Protein AF-A0A9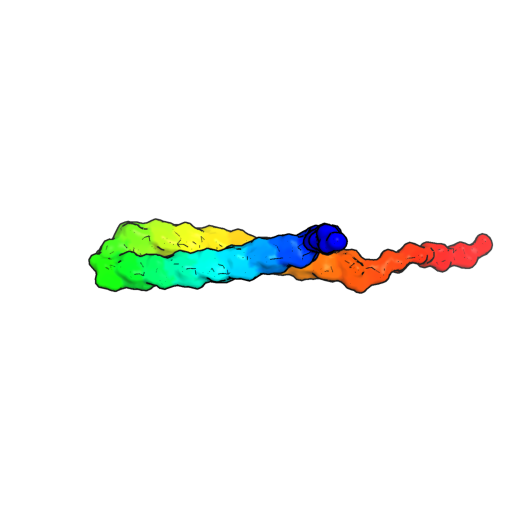16ZFW3-F1 (afdb_monomer_lite)

pLDDT: mean 86.09, std 16.43, range [38.66, 98.0]

Organism: NCBI:txid2027858

Radius of gyration: 20.56 Å; chains: 1; bounding box: 50×40×55 Å

Structure (mmCIF, N/CA/C/O backbone):
data_AF-A0A916ZFW3-F1
#
_entry.id   AF-A0A916ZFW3-F1
#
loop_
_atom_site.group_PDB
_atom_site.id
_atom_site.type_symbol
_atom_site.label_atom_id
_atom_site.label_alt_id
_atom_site.label_comp_id
_atom_site.label_asym_id
_atom_site.label_entity_id
_atom_site.label_seq_id
_atom_site.pdbx_PDB_ins_code
_atom_site.Cartn_x
_atom_site.Cartn_y
_atom_site.Cartn_z
_atom_site.occupancy
_atom_site.B_iso_or_equiv
_atom_site.auth_seq_id
_atom_site.auth_comp_id
_atom_site.auth_asym_id
_atom_site.auth_atom_id
_atom_site.pdbx_PDB_model_num
ATOM 1 N N . MET A 1 1 ? 6.550 17.133 -27.799 1.00 38.66 1 MET A N 1
ATOM 2 C CA . MET A 1 1 ? 7.275 15.860 -27.578 1.00 38.66 1 MET A CA 1
ATOM 3 C C . MET A 1 1 ? 6.582 15.088 -26.460 1.00 38.66 1 MET A C 1
ATOM 5 O O . MET A 1 1 ? 6.676 15.500 -25.314 1.00 38.66 1 MET A O 1
ATOM 9 N N . HIS A 1 2 ? 5.838 14.022 -26.770 1.00 50.28 2 HIS A N 1
ATOM 10 C CA . HIS A 1 2 ? 5.277 13.138 -25.740 1.00 50.28 2 HIS A CA 1
ATOM 11 C C . HIS A 1 2 ? 6.330 12.094 -25.362 1.00 50.28 2 HIS A C 1
ATOM 13 O O . HIS A 1 2 ? 6.538 11.135 -26.103 1.00 50.28 2 HIS A O 1
ATOM 19 N N . PHE A 1 3 ? 7.004 12.283 -24.228 1.00 54.12 3 PHE A N 1
ATOM 20 C CA . PHE A 1 3 ? 7.830 11.233 -23.639 1.00 54.12 3 PHE A CA 1
ATOM 21 C C . PHE A 1 3 ? 6.905 10.077 -23.245 1.00 54.12 3 PHE A C 1
ATOM 23 O O . PHE A 1 3 ? 6.088 10.194 -22.331 1.00 54.12 3 PHE A O 1
ATOM 30 N N . ARG A 1 4 ? 6.959 8.978 -24.004 1.00 66.88 4 ARG A N 1
ATOM 31 C CA . ARG A 1 4 ? 6.262 7.741 -23.649 1.00 66.88 4 ARG A CA 1
ATOM 32 C C . ARG A 1 4 ? 6.925 7.200 -22.391 1.00 66.88 4 ARG A C 1
ATOM 34 O O . ARG A 1 4 ? 8.042 6.707 -22.462 1.00 66.88 4 ARG A O 1
ATOM 41 N N . GLU A 1 5 ? 6.215 7.293 -21.272 1.00 74.19 5 GLU A N 1
ATOM 42 C CA . GLU A 1 5 ? 6.583 6.623 -20.027 1.00 74.19 5 GLU A CA 1
ATOM 43 C C . GLU A 1 5 ? 6.947 5.159 -20.309 1.00 74.19 5 GLU A C 1
ATOM 45 O O . GLU A 1 5 ? 6.155 4.401 -20.889 1.00 74.19 5 GLU A O 1
ATOM 50 N N . THR A 1 6 ? 8.145 4.762 -19.895 1.00 84.06 6 THR A N 1
ATOM 51 C CA . THR A 1 6 ? 8.612 3.386 -20.011 1.00 84.06 6 THR A CA 1
ATOM 52 C C . THR A 1 6 ? 7.793 2.469 -19.101 1.00 84.06 6 THR A C 1
ATOM 54 O O . THR A 1 6 ? 7.182 2.873 -18.108 1.00 84.06 6 THR A O 1
ATOM 57 N N . ARG A 1 7 ? 7.777 1.168 -19.410 1.00 84.62 7 ARG A N 1
ATOM 58 C CA . ARG A 1 7 ? 7.070 0.183 -18.571 1.00 84.62 7 ARG A CA 1
ATOM 59 C C . ARG A 1 7 ? 7.595 0.165 -17.126 1.00 84.62 7 ARG A C 1
ATOM 61 O O . ARG A 1 7 ? 6.811 -0.100 -16.216 1.00 84.62 7 ARG A O 1
ATOM 68 N N . ILE A 1 8 ? 8.882 0.463 -16.930 1.00 89.69 8 ILE A N 1
ATOM 69 C CA . ILE A 1 8 ? 9.539 0.518 -15.619 1.00 89.69 8 ILE A CA 1
ATOM 70 C C . ILE A 1 8 ? 9.089 1.758 -14.845 1.00 89.69 8 ILE A C 1
ATOM 72 O O . ILE A 1 8 ? 8.605 1.613 -13.725 1.00 89.69 8 ILE A O 1
ATOM 76 N N . GLU A 1 9 ? 9.122 2.944 -15.457 1.00 90.31 9 GLU A N 1
ATOM 77 C CA . GLU A 1 9 ? 8.643 4.187 -14.828 1.00 90.31 9 GLU A CA 1
ATOM 78 C C . GLU A 1 9 ? 7.167 4.086 -14.418 1.00 90.31 9 GLU A C 1
ATOM 80 O O . GLU A 1 9 ? 6.783 4.485 -13.315 1.00 90.31 9 GLU A O 1
ATOM 85 N N . ARG A 1 10 ? 6.339 3.451 -15.259 1.00 91.38 10 ARG A N 1
ATOM 86 C CA . ARG A 1 10 ? 4.937 3.180 -14.922 1.00 91.38 10 ARG A CA 1
ATOM 87 C C . ARG A 1 10 ? 4.804 2.262 -13.714 1.00 91.38 10 ARG A C 1
ATOM 89 O O . ARG A 1 10 ? 3.959 2.495 -12.849 1.00 91.38 10 ARG A O 1
ATOM 96 N N . ALA A 1 11 ? 5.590 1.188 -13.668 1.00 91.88 11 ALA A N 1
ATOM 97 C CA . ALA A 1 11 ? 5.578 0.254 -12.549 1.00 91.88 11 ALA A CA 1
ATOM 98 C C . ALA A 1 11 ? 6.041 0.937 -11.252 1.00 91.88 11 ALA A C 1
ATOM 100 O O . ALA A 1 11 ? 5.423 0.738 -10.209 1.00 91.88 11 ALA A O 1
ATOM 101 N N . GLU A 1 12 ? 7.047 1.806 -11.324 1.00 95.25 12 GLU A N 1
ATOM 102 C CA . GLU A 1 12 ? 7.518 2.621 -10.200 1.00 95.25 12 GLU A CA 1
ATOM 103 C C . GLU A 1 12 ? 6.461 3.584 -9.687 1.00 95.25 12 GLU A C 1
ATOM 105 O O . GLU A 1 12 ? 6.228 3.646 -8.479 1.00 95.25 12 GLU A O 1
ATOM 110 N N . ARG A 1 13 ? 5.773 4.302 -10.584 1.00 95.44 13 ARG A N 1
ATOM 111 C CA . ARG A 1 13 ? 4.662 5.171 -10.184 1.00 95.44 13 ARG A CA 1
ATOM 112 C C . ARG A 1 13 ? 3.592 4.372 -9.442 1.00 95.44 13 ARG A C 1
ATOM 114 O O . ARG A 1 13 ? 3.186 4.777 -8.358 1.00 95.44 13 ARG A O 1
ATOM 121 N N . ARG A 1 14 ? 3.201 3.208 -9.969 1.00 95.25 14 ARG A N 1
ATOM 122 C CA . ARG A 1 14 ? 2.199 2.342 -9.325 1.00 95.25 14 ARG A CA 1
ATOM 123 C C . ARG A 1 14 ? 2.654 1.824 -7.959 1.00 95.25 14 ARG A C 1
ATOM 125 O O . ARG A 1 14 ? 1.829 1.717 -7.058 1.00 95.25 14 ARG A O 1
ATOM 132 N N . VAL A 1 15 ? 3.940 1.507 -7.788 1.00 97.19 15 VAL A N 1
ATOM 133 C CA . VAL A 1 15 ? 4.501 1.125 -6.479 1.00 97.19 15 VAL A CA 1
ATOM 134 C C . VAL A 1 15 ? 4.412 2.294 -5.497 1.00 97.19 15 VAL A C 1
ATOM 136 O O . VAL A 1 15 ? 3.900 2.097 -4.400 1.00 97.19 15 VAL A O 1
ATOM 139 N N . ARG A 1 16 ? 4.807 3.510 -5.901 1.00 97.25 16 ARG A N 1
ATOM 140 C CA . ARG A 1 16 ? 4.707 4.715 -5.053 1.00 97.25 16 ARG A CA 1
ATOM 141 C C . ARG A 1 16 ? 3.265 5.028 -4.646 1.00 97.25 16 ARG A C 1
ATOM 143 O O . ARG A 1 16 ? 2.990 5.341 -3.490 1.00 97.25 16 ARG A O 1
ATOM 150 N N . GLU A 1 17 ? 2.322 4.912 -5.577 1.00 97.00 17 GLU A N 1
ATOM 151 C CA . GLU A 1 17 ? 0.892 5.094 -5.296 1.00 97.00 17 GLU A CA 1
ATOM 152 C C . GLU A 1 17 ? 0.365 4.048 -4.303 1.00 97.00 17 GLU A C 1
ATOM 154 O O . GLU A 1 17 ? -0.389 4.386 -3.385 1.00 97.00 17 GLU A O 1
ATOM 159 N N . ALA A 1 18 ? 0.780 2.787 -4.457 1.00 96.50 18 ALA A N 1
ATOM 160 C CA . ALA A 1 18 ? 0.415 1.706 -3.549 1.00 96.50 18 ALA A CA 1
ATOM 161 C C . ALA A 1 18 ? 1.025 1.891 -2.149 1.00 96.50 18 ALA A C 1
ATOM 163 O O . ALA A 1 18 ? 0.333 1.655 -1.159 1.00 96.50 18 ALA A O 1
ATOM 164 N N . GLU A 1 19 ? 2.266 2.377 -2.044 1.00 98.00 19 GLU A N 1
ATOM 165 C CA . GLU A 1 19 ? 2.888 2.762 -0.768 1.00 98.00 19 GLU A CA 1
ATOM 166 C C . GLU A 1 19 ? 2.079 3.849 -0.062 1.00 98.00 19 GLU A C 1
ATOM 168 O O . GLU A 1 19 ? 1.669 3.671 1.086 1.00 98.00 19 GLU A O 1
ATOM 173 N N . ALA A 1 20 ? 1.754 4.933 -0.770 1.00 97.69 20 ALA A N 1
ATOM 174 C CA . ALA A 1 20 ? 0.927 6.001 -0.219 1.00 97.69 20 ALA A CA 1
ATOM 175 C C . ALA A 1 20 ? -0.464 5.495 0.203 1.00 97.69 20 ALA A C 1
ATOM 177 O O . AL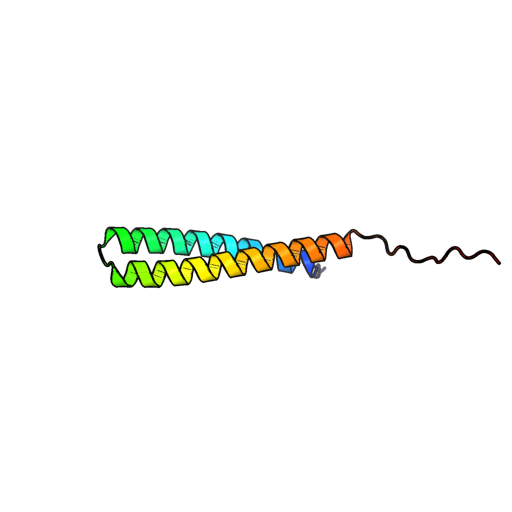A A 1 20 ? -1.023 5.951 1.201 1.00 97.69 20 ALA A O 1
ATOM 178 N N . ASN A 1 21 ? -1.036 4.536 -0.532 1.00 96.25 21 ASN A N 1
ATOM 179 C CA . ASN A 1 21 ? -2.304 3.926 -0.155 1.00 96.25 21 ASN A CA 1
ATOM 180 C C . ASN A 1 21 ? -2.193 3.107 1.136 1.00 96.25 21 ASN A C 1
ATOM 182 O O . ASN A 1 21 ? -3.057 3.236 2.000 1.00 96.25 21 ASN A O 1
ATOM 186 N N . VAL A 1 22 ? -1.133 2.312 1.295 1.00 97.62 22 VAL A N 1
ATOM 187 C CA . VAL A 1 22 ? -0.871 1.555 2.529 1.00 97.62 22 VAL A CA 1
ATOM 188 C C . VAL A 1 22 ? -0.753 2.498 3.726 1.00 97.62 22 VAL A C 1
ATOM 190 O O . VAL A 1 22 ? -1.369 2.230 4.757 1.00 97.62 22 VAL A O 1
ATOM 193 N N . GLU A 1 23 ? -0.049 3.624 3.592 1.00 97.31 23 GLU A N 1
ATOM 194 C CA . GLU A 1 23 ? 0.046 4.618 4.670 1.00 97.31 23 GLU A CA 1
ATOM 195 C C . GLU A 1 23 ? -1.316 5.231 5.024 1.00 97.31 23 GLU A C 1
ATOM 197 O O . GLU A 1 23 ? -1.675 5.310 6.201 1.00 97.31 23 GLU A O 1
ATOM 202 N N . ARG A 1 24 ? -2.145 5.566 4.027 1.00 95.75 24 ARG A N 1
ATOM 203 C CA . ARG A 1 24 ? -3.524 6.022 4.282 1.00 95.75 24 ARG A CA 1
ATOM 204 C C . ARG A 1 24 ? -4.364 4.963 5.001 1.00 95.75 24 ARG A C 1
ATOM 206 O O . ARG A 1 24 ? -5.119 5.301 5.911 1.00 95.75 24 ARG A O 1
ATOM 213 N N . GLN A 1 25 ? -4.234 3.688 4.630 1.00 95.56 25 GLN A N 1
ATOM 214 C CA . GLN A 1 25 ? -4.963 2.605 5.298 1.00 95.56 25 GLN A CA 1
ATOM 215 C C . GLN A 1 25 ? -4.470 2.367 6.732 1.00 95.56 25 GLN A C 1
ATOM 217 O O . GLN A 1 25 ? -5.287 2.078 7.602 1.00 95.56 25 GLN A O 1
ATOM 222 N N . LYS A 1 26 ? -3.173 2.549 7.019 1.00 96.69 26 LYS A N 1
ATOM 223 C CA . LYS A 1 26 ? -2.652 2.528 8.398 1.00 96.69 26 LYS A CA 1
ATOM 224 C C . LYS A 1 26 ? -3.270 3.636 9.247 1.00 96.69 26 LYS A C 1
ATOM 226 O O . LYS A 1 26 ? -3.742 3.358 10.345 1.00 96.69 26 LYS A O 1
ATOM 231 N N . ALA A 1 27 ? -3.325 4.864 8.727 1.00 95.31 27 ALA A N 1
ATOM 232 C CA . ALA A 1 27 ? -3.960 5.981 9.426 1.00 95.31 27 ALA A CA 1
ATOM 233 C C . ALA A 1 27 ? -5.451 5.709 9.691 1.00 95.31 27 ALA A C 1
ATOM 235 O O . ALA A 1 27 ? -5.951 5.948 10.790 1.00 95.31 27 ALA A O 1
ATOM 236 N N . ARG A 1 28 ? -6.158 5.130 8.711 1.00 93.00 28 ARG A N 1
ATOM 237 C CA . ARG A 1 28 ? -7.552 4.702 8.883 1.00 93.00 28 ARG A CA 1
ATOM 238 C C . ARG A 1 28 ? -7.696 3.619 9.954 1.00 93.00 28 ARG A C 1
ATOM 240 O O . ARG A 1 28 ? -8.618 3.702 10.758 1.00 93.00 28 ARG A O 1
ATOM 247 N N . LEU A 1 29 ? -6.804 2.629 9.983 1.00 95.81 29 LEU A N 1
ATOM 248 C CA . LEU A 1 29 ? -6.821 1.566 10.989 1.00 95.81 29 LEU A CA 1
ATOM 249 C C . LEU A 1 29 ? -6.631 2.128 12.405 1.00 95.81 29 LEU A C 1
ATOM 251 O O . LEU A 1 29 ? -7.388 1.757 13.298 1.00 95.81 29 LEU A O 1
ATOM 255 N N . ALA A 1 30 ? -5.697 3.067 12.583 1.00 94.94 30 ALA A N 1
ATOM 256 C CA . ALA A 1 30 ? -5.488 3.762 13.854 1.00 94.94 30 ALA A CA 1
ATOM 257 C C . ALA A 1 30 ? -6.733 4.560 14.285 1.00 94.94 30 ALA A C 1
ATOM 259 O O . ALA A 1 30 ? -7.121 4.535 15.450 1.00 94.94 30 ALA A O 1
ATOM 260 N N . ALA A 1 31 ? -7.421 5.215 13.343 1.00 94.38 31 ALA A N 1
ATOM 261 C CA . ALA A 1 31 ? -8.672 5.915 13.636 1.00 94.38 31 ALA A CA 1
ATOM 262 C C . ALA A 1 31 ? -9.811 4.961 14.046 1.00 94.38 31 ALA A C 1
ATOM 264 O O . ALA A 1 31 ? -10.632 5.314 14.889 1.00 94.38 31 ALA A O 1
ATOM 265 N N . VAL A 1 32 ? -9.879 3.759 13.463 1.00 94.50 32 VAL A N 1
ATOM 266 C CA . VAL A 1 32 ? -10.850 2.723 13.859 1.00 94.50 32 VAL A CA 1
ATOM 267 C C . VAL A 1 32 ? -10.514 2.157 15.239 1.00 94.50 32 VAL A C 1
ATOM 269 O O . VAL A 1 32 ? -11.412 1.979 16.058 1.00 94.50 32 VAL A O 1
ATOM 272 N N . GLU A 1 33 ? -9.230 1.935 15.521 1.00 93.94 33 GLU A N 1
ATOM 273 C CA . GLU A 1 33 ? -8.746 1.501 16.835 1.00 93.94 33 GLU A CA 1
ATOM 274 C C . GLU A 1 33 ? -9.115 2.503 17.933 1.00 93.94 33 GLU A C 1
ATOM 276 O O . GLU A 1 33 ? -9.692 2.117 18.948 1.00 93.94 33 GLU A O 1
ATOM 281 N N . ALA A 1 34 ? -8.891 3.797 17.688 1.00 95.19 34 ALA A N 1
ATOM 282 C CA . ALA A 1 34 ? -9.230 4.868 18.624 1.00 95.19 34 ALA A CA 1
ATOM 283 C C . ALA A 1 34 ? -10.736 4.957 18.936 1.00 95.19 34 ALA A C 1
ATOM 285 O O . ALA A 1 34 ? -11.116 5.394 20.019 1.00 95.19 34 ALA A O 1
ATOM 286 N N . ARG A 1 35 ? -11.607 4.526 18.013 1.00 94.06 35 ARG A N 1
ATOM 287 C CA . ARG A 1 35 ? -13.065 4.462 18.230 1.00 94.06 35 ARG A CA 1
ATOM 288 C C . ARG A 1 35 ? -13.496 3.264 19.083 1.00 94.06 35 ARG A C 1
ATOM 290 O O . ARG A 1 35 ? -14.657 3.198 19.470 1.00 94.06 35 ARG A O 1
ATOM 297 N N . GLY A 1 36 ? -12.600 2.310 19.347 1.00 94.06 36 GLY A N 1
ATOM 298 C CA . GLY A 1 36 ? -12.891 1.109 20.133 1.00 94.06 36 GLY A CA 1
ATOM 299 C C . GLY A 1 36 ? -13.710 0.040 19.397 1.00 94.06 36 GLY A C 1
ATOM 300 O O . GLY A 1 36 ? -14.098 -0.956 20.011 1.00 94.06 36 GLY A O 1
ATOM 301 N N . ASP A 1 37 ? -13.952 0.197 18.091 1.00 93.12 37 ASP A N 1
ATOM 302 C CA . ASP A 1 37 ? -14.667 -0.800 17.289 1.00 93.12 37 ASP A CA 1
ATOM 303 C C . ASP A 1 37 ? -13.732 -1.956 16.906 1.00 93.12 37 ASP A C 1
ATOM 305 O O . ASP A 1 37 ? -13.023 -1.935 15.895 1.00 93.12 37 ASP A O 1
ATOM 309 N N . ARG A 1 38 ? -13.734 -2.998 17.743 1.00 92.44 38 ARG A N 1
ATOM 310 C CA . ARG A 1 38 ? -12.870 -4.177 17.579 1.00 92.44 38 ARG A CA 1
ATOM 311 C C . ARG A 1 38 ? -13.189 -4.985 16.318 1.00 92.44 38 ARG A C 1
ATOM 313 O O . ARG A 1 38 ? -12.281 -5.600 15.755 1.00 92.44 38 ARG A O 1
ATOM 320 N N . SER A 1 39 ? -14.451 -5.004 15.883 1.00 93.19 39 SER A N 1
ATOM 321 C CA . SER A 1 39 ? -14.880 -5.757 14.698 1.00 93.19 39 SER A CA 1
ATOM 322 C C . SER A 1 39 ? -14.388 -5.072 13.424 1.00 93.19 39 SER A C 1
ATOM 324 O O . SER A 1 39 ? -13.720 -5.688 12.583 1.00 93.19 39 SER A O 1
ATOM 326 N N . ALA A 1 40 ? -14.620 -3.760 13.331 1.00 92.31 40 ALA A N 1
ATOM 327 C CA . ALA A 1 40 ? -14.115 -2.951 12.233 1.00 92.31 40 ALA A CA 1
ATOM 328 C C . ALA A 1 40 ? -12.581 -2.925 12.211 1.00 92.31 40 ALA A C 1
ATOM 330 O O . ALA A 1 40 ? -11.991 -2.991 11.132 1.00 92.31 40 ALA A O 1
ATOM 331 N N . HIS A 1 41 ? -11.920 -2.889 13.375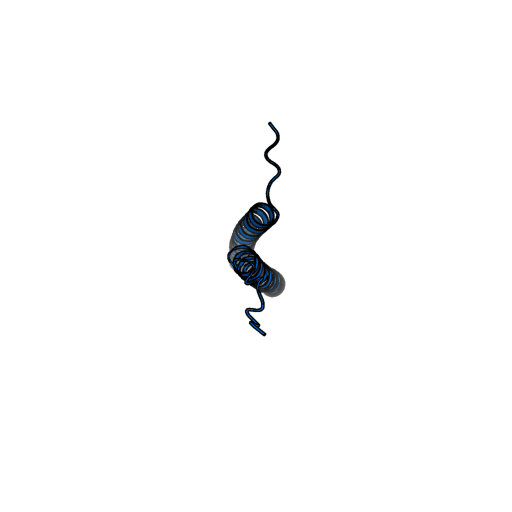 1.00 94.81 41 HIS A N 1
ATOM 332 C CA . HIS A 1 41 ? -10.459 -2.921 13.456 1.00 94.81 41 HIS A CA 1
ATOM 333 C C . HIS A 1 41 ? -9.884 -4.229 12.898 1.00 94.81 41 HIS A C 1
ATOM 335 O O . HIS A 1 41 ? -8.965 -4.191 12.080 1.00 94.81 41 HIS A O 1
ATOM 341 N N . ARG A 1 42 ? -10.437 -5.388 13.288 1.00 95.12 42 ARG A N 1
ATOM 342 C CA . ARG A 1 42 ? -9.996 -6.693 12.765 1.00 95.12 42 ARG A CA 1
ATOM 343 C C . ARG A 1 42 ? -10.126 -6.750 11.242 1.00 95.12 42 ARG A C 1
ATOM 345 O O . ARG A 1 42 ? -9.149 -7.043 10.559 1.00 95.12 42 ARG A O 1
ATOM 352 N N . SER A 1 43 ? -11.295 -6.378 10.727 1.00 94.31 43 SER A N 1
ATOM 353 C CA . SER A 1 43 ? -11.570 -6.382 9.286 1.00 94.31 43 SER A CA 1
ATOM 354 C C . SER A 1 43 ? -10.637 -5.426 8.529 1.00 94.31 43 SER A C 1
ATOM 356 O O . SER A 1 43 ? -10.036 -5.784 7.518 1.00 94.31 43 SER A O 1
ATOM 358 N N . ALA A 1 44 ? -10.438 -4.209 9.046 1.00 92.81 44 ALA A N 1
ATOM 359 C CA . ALA A 1 44 ? -9.531 -3.229 8.452 1.00 92.81 44 ALA A CA 1
ATOM 360 C C . ALA A 1 44 ? -8.063 -3.691 8.483 1.00 92.81 44 ALA A C 1
ATOM 362 O O . ALA A 1 44 ? -7.303 -3.399 7.556 1.00 92.81 44 ALA A O 1
ATOM 363 N N . ARG A 1 45 ? -7.657 -4.440 9.515 1.00 96.69 45 ARG A N 1
ATOM 364 C CA . ARG A 1 45 ? -6.316 -5.020 9.622 1.00 96.69 45 ARG A CA 1
ATOM 365 C C . ARG A 1 45 ? -6.074 -6.104 8.567 1.00 96.69 45 ARG A C 1
ATOM 367 O O . ARG A 1 45 ? -5.003 -6.106 7.965 1.00 96.69 45 ARG A O 1
ATOM 374 N N . GLU A 1 46 ? -7.040 -6.984 8.315 1.00 96.19 46 GLU A N 1
ATOM 375 C CA . GLU A 1 46 ? -6.951 -8.018 7.266 1.00 96.19 46 GLU A CA 1
ATOM 376 C C . GLU A 1 46 ? -6.837 -7.399 5.865 1.00 96.19 46 GLU A C 1
ATOM 378 O O . GLU A 1 46 ? -5.982 -7.780 5.058 1.00 96.19 46 GLU A O 1
ATOM 383 N N . VAL A 1 47 ? -7.634 -6.361 5.606 1.00 93.81 47 VAL A N 1
ATOM 384 C CA . VAL A 1 47 ? -7.564 -5.585 4.362 1.00 93.81 47 VAL A CA 1
ATOM 385 C C . VAL A 1 47 ? -6.200 -4.90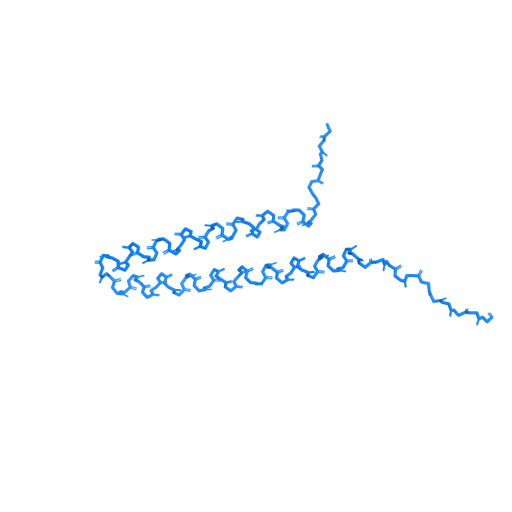3 4.212 1.00 93.81 47 VAL A C 1
ATOM 387 O O . VAL A 1 47 ? -5.576 -4.984 3.153 1.00 93.81 47 VAL A O 1
ATOM 390 N N . LEU A 1 48 ? -5.690 -4.265 5.273 1.00 96.69 48 LEU A N 1
ATOM 391 C CA . LEU A 1 48 ? -4.360 -3.652 5.266 1.00 96.69 48 LEU A CA 1
ATOM 392 C C . LEU A 1 48 ? -3.258 -4.684 4.993 1.00 96.69 48 LEU A C 1
ATOM 394 O O . LEU A 1 48 ? -2.303 -4.373 4.280 1.00 96.69 48 LEU A O 1
ATOM 398 N N . GLN A 1 49 ? -3.375 -5.894 5.542 1.00 96.94 49 GLN A N 1
ATOM 399 C CA . GLN A 1 49 ? -2.415 -6.962 5.280 1.00 96.94 49 GLN A CA 1
ATOM 400 C C . GLN A 1 49 ? -2.419 -7.359 3.800 1.00 96.94 49 GLN A C 1
ATOM 402 O O . GLN A 1 49 ? -1.362 -7.366 3.175 1.00 96.94 49 GLN A O 1
ATOM 407 N N . SER A 1 50 ? -3.600 -7.533 3.204 1.00 96.19 50 SER A N 1
ATOM 408 C CA . SER A 1 50 ? -3.736 -7.832 1.771 1.00 96.19 50 SER A CA 1
ATOM 409 C C . SER A 1 50 ? -3.081 -6.759 0.887 1.00 96.19 50 SER A C 1
ATOM 411 O O . SER A 1 50 ? -2.411 -7.072 -0.099 1.00 96.19 50 SER A O 1
ATOM 413 N N . PHE A 1 51 ? -3.206 -5.478 1.256 1.00 95.44 51 PHE A N 1
ATOM 414 C CA . PHE A 1 51 ? -2.524 -4.389 0.547 1.00 95.44 51 PHE A CA 1
ATOM 415 C C . PHE A 1 51 ? -0.998 -4.437 0.688 1.00 95.44 51 PHE A C 1
ATOM 417 O O . PHE A 1 51 ? -0.292 -4.155 -0.283 1.00 95.44 51 PHE A O 1
ATOM 424 N N . LYS A 1 52 ? -0.476 -4.790 1.869 1.00 97.62 52 LYS A N 1
ATOM 425 C CA . LYS A 1 52 ? 0.971 -4.953 2.088 1.00 97.62 52 LYS A CA 1
ATOM 426 C C . LYS A 1 52 ? 1.533 -6.096 1.246 1.00 97.62 52 LYS A C 1
ATOM 428 O O . LYS A 1 52 ? 2.562 -5.907 0.599 1.00 97.62 52 LYS A O 1
ATOM 433 N N . ASP A 1 53 ? 0.832 -7.225 1.193 1.00 97.81 53 ASP A N 1
ATOM 434 C CA . ASP A 1 53 ? 1.249 -8.394 0.415 1.00 97.81 53 ASP A CA 1
ATOM 435 C C . ASP A 1 53 ? 1.255 -8.076 -1.089 1.00 97.81 53 ASP A C 1
ATOM 437 O O . ASP A 1 53 ? 2.227 -8.353 -1.799 1.00 97.81 53 ASP A O 1
ATOM 441 N N . ALA A 1 54 ? 0.215 -7.387 -1.574 1.00 96.44 54 ALA A N 1
ATOM 442 C CA . ALA A 1 54 ? 0.153 -6.911 -2.954 1.00 96.44 54 ALA A CA 1
ATOM 443 C C . ALA A 1 54 ? 1.294 -5.932 -3.283 1.00 96.44 54 ALA A C 1
ATOM 445 O O . ALA A 1 54 ? 1.943 -6.064 -4.325 1.00 96.44 54 ALA A O 1
ATOM 446 N N . LEU A 1 55 ? 1.585 -4.978 -2.393 1.00 97.88 55 LEU A N 1
ATOM 447 C CA . LEU A 1 55 ? 2.692 -4.037 -2.561 1.00 97.88 55 LEU A CA 1
ATOM 448 C C . LEU A 1 55 ? 4.044 -4.763 -2.614 1.00 97.88 55 LEU A C 1
ATOM 450 O O . LEU A 1 55 ? 4.884 -4.443 -3.458 1.00 97.88 55 LEU A O 1
ATOM 454 N N . GLN A 1 56 ? 4.254 -5.759 -1.755 1.00 97.81 56 GLN A N 1
ATOM 455 C CA . GLN A 1 56 ? 5.466 -6.574 -1.771 1.00 97.81 56 GLN A CA 1
ATOM 456 C C . GLN A 1 56 ? 5.619 -7.313 -3.106 1.00 97.81 56 GLN A C 1
ATOM 458 O O . GLN A 1 56 ? 6.689 -7.255 -3.716 1.00 97.81 56 GLN A O 1
ATOM 463 N N . ALA A 1 57 ? 4.548 -7.923 -3.620 1.00 97.25 57 ALA A N 1
ATOM 464 C CA . ALA A 1 57 ? 4.560 -8.562 -4.934 1.00 97.25 57 ALA A CA 1
ATOM 465 C C . ALA A 1 57 ? 4.877 -7.565 -6.067 1.00 97.25 57 ALA A C 1
ATOM 467 O O . ALA A 1 57 ? 5.639 -7.881 -6.983 1.00 97.25 57 ALA A O 1
ATOM 468 N N . MET A 1 58 ? 4.344 -6.340 -6.004 1.00 96.38 58 MET A N 1
ATOM 469 C CA . MET A 1 58 ? 4.656 -5.288 -6.979 1.00 96.38 58 MET A CA 1
ATOM 470 C C . MET A 1 58 ? 6.132 -4.875 -6.934 1.00 96.38 58 MET A C 1
ATOM 472 O O . MET A 1 58 ? 6.758 -4.751 -7.987 1.00 96.38 58 MET A O 1
ATOM 476 N N . LYS A 1 59 ? 6.709 -4.717 -5.737 1.00 97.19 59 LYS A N 1
ATOM 477 C CA . LYS A 1 59 ? 8.137 -4.404 -5.561 1.00 97.19 59 LYS A CA 1
ATOM 478 C C . LYS A 1 59 ? 9.039 -5.506 -6.111 1.00 97.19 59 LYS A C 1
ATOM 480 O O . LYS A 1 59 ? 10.028 -5.203 -6.777 1.00 97.19 59 LYS A O 1
ATOM 485 N N . LEU A 1 60 ? 8.688 -6.773 -5.881 1.00 96.69 60 LEU A N 1
ATOM 486 C CA . LEU A 1 60 ? 9.422 -7.918 -6.430 1.00 96.69 60 LEU A CA 1
ATOM 487 C C . LEU A 1 60 ? 9.406 -7.909 -7.962 1.00 96.69 60 LEU A C 1
ATOM 489 O O . LEU A 1 60 ? 10.468 -7.954 -8.581 1.00 96.69 60 LEU A O 1
ATOM 493 N N . ARG A 1 61 ? 8.229 -7.738 -8.576 1.00 93.25 61 ARG A N 1
ATOM 494 C CA . ARG A 1 61 ? 8.092 -7.649 -10.040 1.00 93.25 61 ARG A CA 1
ATOM 495 C C . ARG A 1 61 ? 8.872 -6.477 -10.632 1.00 93.25 61 ARG A C 1
ATOM 497 O O . ARG A 1 61 ? 9.494 -6.628 -11.678 1.00 93.25 61 ARG A O 1
ATOM 504 N N . LEU A 1 62 ? 8.867 -5.319 -9.970 1.00 93.88 62 LEU A N 1
ATOM 505 C CA . LEU A 1 62 ? 9.655 -4.164 -10.400 1.00 93.88 62 LEU A CA 1
ATOM 506 C C . LEU A 1 62 ? 11.161 -4.460 -10.339 1.00 93.88 62 LEU A C 1
ATOM 508 O O . LEU A 1 62 ? 11.889 -4.135 -11.275 1.00 93.88 62 LEU A O 1
ATOM 512 N N . ARG A 1 63 ? 11.628 -5.113 -9.269 1.00 93.50 63 ARG A N 1
ATOM 513 C CA . ARG A 1 63 ? 13.031 -5.526 -9.137 1.00 93.50 63 ARG A CA 1
ATOM 514 C C . ARG A 1 63 ? 13.438 -6.504 -10.238 1.00 93.50 63 ARG A C 1
ATOM 516 O O . ARG A 1 63 ? 14.520 -6.363 -10.798 1.00 93.50 63 ARG A O 1
ATOM 523 N N . GLU A 1 64 ? 12.587 -7.474 -10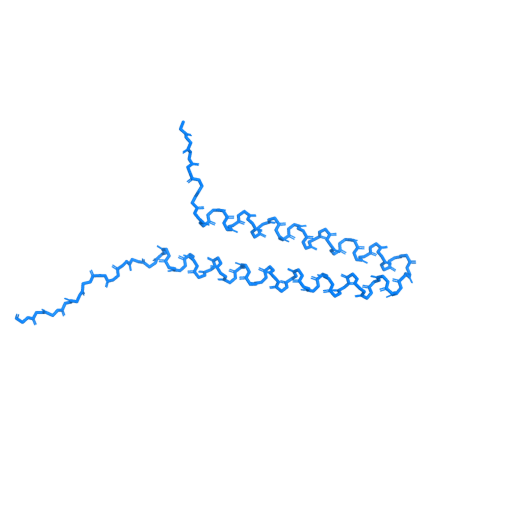.563 1.00 92.06 64 GLU A N 1
ATOM 524 C CA . GLU A 1 64 ? 12.816 -8.405 -11.674 1.00 92.06 64 GLU A CA 1
ATOM 525 C C . GLU A 1 64 ? 12.829 -7.697 -13.031 1.00 92.06 64 GLU A C 1
ATOM 527 O O . GLU A 1 64 ? 13.701 -7.974 -13.851 1.00 92.06 64 GLU A O 1
ATOM 532 N N . ALA A 1 65 ? 11.904 -6.761 -13.259 1.00 89.06 65 ALA A N 1
ATOM 533 C CA . ALA A 1 65 ? 11.852 -5.977 -14.488 1.00 89.06 65 ALA A CA 1
ATOM 534 C C . ALA A 1 65 ? 13.122 -5.136 -14.677 1.00 89.06 65 ALA A C 1
ATOM 536 O O . ALA A 1 65 ? 13.693 -5.152 -15.764 1.00 89.06 65 ALA A O 1
ATOM 537 N N . ARG A 1 66 ? 13.605 -4.477 -13.613 1.00 88.50 66 ARG A N 1
ATOM 538 C CA . ARG A 1 66 ? 14.884 -3.749 -13.625 1.00 88.50 66 ARG A CA 1
ATOM 539 C C . ARG A 1 66 ? 16.056 -4.684 -13.925 1.00 88.50 66 ARG A C 1
ATOM 541 O O . ARG A 1 66 ? 16.796 -4.435 -14.860 1.00 88.50 66 ARG A O 1
ATOM 548 N N . ARG A 1 67 ? 16.151 -5.839 -13.251 1.00 88.62 67 ARG A N 1
ATOM 549 C CA . ARG A 1 67 ? 17.206 -6.837 -13.529 1.00 88.62 67 ARG A CA 1
ATOM 550 C C . ARG A 1 67 ? 17.221 -7.341 -14.974 1.00 88.62 67 ARG A C 1
ATOM 552 O O . ARG A 1 67 ? 18.292 -7.610 -15.498 1.00 88.62 67 ARG A O 1
ATOM 559 N N . ARG A 1 68 ? 16.052 -7.536 -15.593 1.00 83.88 68 ARG A N 1
ATOM 560 C CA . ARG A 1 68 ? 15.957 -7.957 -17.002 1.00 83.88 68 ARG A CA 1
ATOM 561 C C . ARG A 1 68 ? 16.331 -6.836 -17.966 1.00 83.88 68 ARG A C 1
ATOM 563 O O . ARG A 1 68 ? 16.856 -7.131 -19.025 1.00 83.88 68 ARG A O 1
ATOM 570 N N . HIS A 1 69 ? 16.040 -5.590 -17.607 1.00 79.12 69 HIS A N 1
ATOM 571 C CA . HIS A 1 69 ? 16.397 -4.414 -18.395 1.00 79.12 69 HIS A CA 1
ATOM 572 C C . HIS A 1 69 ? 17.892 -4.083 -18.305 1.00 79.12 69 HIS A C 1
ATOM 574 O O . HIS A 1 69 ? 18.487 -3.676 -19.293 1.00 79.12 69 HIS A O 1
ATOM 580 N N . ASP A 1 70 ? 18.495 -4.293 -17.133 1.00 72.12 70 ASP A N 1
ATOM 581 C CA . ASP A 1 70 ? 19.915 -4.034 -16.877 1.00 72.12 70 ASP A CA 1
ATOM 582 C C . ASP A 1 70 ? 20.819 -5.206 -17.295 1.00 72.12 70 ASP A C 1
ATOM 584 O O . ASP A 1 70 ? 22.041 -5.095 -17.219 1.00 72.12 70 ASP A O 1
ATOM 588 N N . ARG A 1 71 ? 20.245 -6.343 -17.723 1.00 64.62 71 ARG A N 1
ATOM 589 C CA . ARG A 1 71 ? 21.025 -7.394 -18.376 1.00 64.62 71 ARG A CA 1
ATOM 590 C C . ARG A 1 71 ? 21.352 -6.919 -19.792 1.00 64.62 71 ARG A C 1
ATOM 592 O O . ARG A 1 71 ? 20.414 -6.778 -20.579 1.00 64.62 71 ARG A O 1
ATOM 599 N N . PRO A 1 72 ? 22.634 -6.701 -20.142 1.00 55.44 72 PRO A N 1
ATOM 600 C CA . PRO A 1 72 ? 22.993 -6.717 -21.545 1.00 55.44 72 PRO A CA 1
ATOM 601 C C . PRO A 1 72 ? 22.584 -8.094 -22.068 1.00 55.44 72 PRO A C 1
ATOM 603 O O . PRO A 1 72 ? 22.733 -9.105 -21.379 1.00 55.44 72 PRO A O 1
ATOM 606 N N . ASP A 1 73 ? 21.967 -8.118 -23.238 1.00 56.34 73 ASP A N 1
ATOM 607 C CA . ASP A 1 73 ? 21.744 -9.354 -23.966 1.00 56.34 73 ASP A CA 1
ATOM 608 C C . ASP A 1 73 ? 23.138 -9.980 -24.161 1.00 56.34 73 ASP A C 1
ATOM 610 O O . ASP A 1 73 ? 23.925 -9.480 -24.964 1.00 56.34 73 ASP A O 1
ATOM 614 N N . ASP A 1 74 ? 23.496 -11.012 -23.386 1.00 55.03 74 ASP A N 1
ATOM 615 C CA . ASP A 1 74 ? 24.663 -11.871 -23.641 1.00 55.03 74 ASP A CA 1
ATOM 616 C C . ASP A 1 74 ? 24.360 -12.719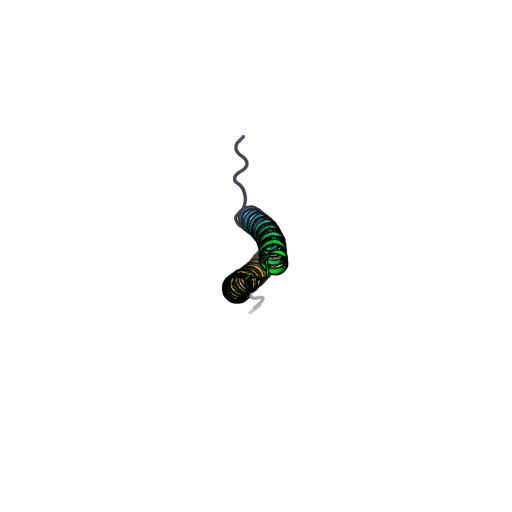 -24.892 1.00 55.03 74 ASP A C 1
ATOM 618 O O . ASP A 1 74 ? 24.354 -13.950 -24.888 1.00 55.03 74 ASP A O 1
ATOM 622 N N . GLY A 1 75 ? 24.017 -12.045 -25.984 1.00 54.22 75 GLY A N 1
ATOM 623 C CA . GLY A 1 75 ? 23.927 -12.615 -27.303 1.00 54.22 75 GLY A CA 1
ATOM 624 C C . GLY A 1 75 ? 25.331 -12.659 -27.863 1.00 54.22 75 GLY A C 1
ATOM 625 O O . GLY A 1 75 ? 25.776 -11.659 -28.400 1.00 54.22 75 GLY A O 1
ATOM 626 N N . LEU A 1 76 ? 26.009 -13.796 -27.708 1.00 55.69 76 LEU A N 1
ATOM 627 C CA . LEU A 1 76 ? 26.876 -14.424 -28.711 1.00 55.69 76 LEU A CA 1
ATOM 628 C C . LEU A 1 76 ? 27.294 -15.808 -28.170 1.00 55.69 76 LEU A C 1
ATOM 630 O O . LEU A 1 76 ? 28.074 -15.873 -27.216 1.00 55.69 76 LEU A O 1
ATOM 634 N N . PRO A 1 77 ? 26.849 -16.938 -28.758 1.00 51.38 77 PRO A N 1
ATOM 635 C CA . PRO A 1 77 ? 27.593 -18.176 -28.597 1.00 51.38 77 PRO A CA 1
ATOM 636 C C . PRO A 1 77 ? 28.940 -17.995 -29.303 1.00 51.38 77 PRO A C 1
ATOM 638 O O . PRO A 1 77 ? 29.031 -18.029 -30.528 1.00 51.38 77 PRO A O 1
ATOM 641 N N . SER A 1 78 ? 29.998 -17.788 -28.520 1.00 57.38 78 SER A N 1
ATOM 642 C CA . SER A 1 78 ? 31.365 -18.011 -28.978 1.00 57.38 78 SER A CA 1
ATOM 643 C C . SER A 1 78 ? 31.561 -19.519 -29.113 1.00 57.38 78 SER A C 1
ATOM 645 O O . SER A 1 78 ? 31.999 -20.190 -28.183 1.00 57.38 78 SER A O 1
ATOM 647 N N . SER A 1 79 ? 31.161 -20.073 -30.254 1.00 50.41 79 SER A N 1
ATOM 648 C CA . SER A 1 79 ? 31.713 -21.337 -30.722 1.00 50.41 79 SER A CA 1
ATOM 649 C C . SER A 1 79 ? 32.473 -21.040 -31.998 1.00 50.41 79 SER A C 1
ATOM 651 O O . SER A 1 79 ? 31.912 -21.017 -33.089 1.00 50.41 79 SER A O 1
ATOM 653 N N . ALA A 1 80 ? 33.762 -20.779 -31.816 1.00 49.59 80 ALA A N 1
ATOM 654 C CA . ALA A 1 80 ? 34.756 -21.053 -32.829 1.00 49.59 80 ALA A CA 1
ATOM 655 C C . ALA A 1 80 ? 34.689 -22.550 -33.177 1.00 49.59 80 ALA A C 1
ATOM 657 O O . ALA A 1 80 ? 34.820 -23.388 -32.283 1.00 49.59 80 ALA A O 1
ATOM 658 N N . ALA A 1 81 ? 34.456 -22.861 -34.448 1.00 44.00 81 ALA A N 1
ATOM 659 C CA . ALA A 1 81 ? 34.858 -24.097 -35.113 1.00 44.00 81 ALA A CA 1
ATOM 660 C C . ALA A 1 81 ? 34.832 -23.853 -36.624 1.00 44.00 81 ALA A C 1
ATOM 662 O O . ALA A 1 81 ? 33.772 -23.406 -37.117 1.00 44.00 81 ALA A O 1
#

Sequence (81 aa):
MHFRETRIERAERRVREAEANVERQKARLAAVEARGDRSAHRSAREVLQSFKDALQAMKLRLREARRRHDRPDDGLPSSAA

Foldseek 3Di:
DDDDQDPLNVLVVVLVVLVVVLVVLVVVLVVCVVVVPPPVNVVSVVVSVVSVVVSVVSVVVSVVVVVVVPDDPPPDPPDDD

Secondary structure (DSSP, 8-state):
------HHHHHHHHHHHHHHHHHHHHHHHHHHHHTT-HHHHHHHHHHHHHHHHHHHHHHHHHHHHHHHHSS----------